Protein AF-A0A7J8Q8V0-F1 (afdb_monomer)

InterPro domains:
  IPR025993 Ceramide glucosyltransferase [PF13506] (78-140)
  IPR025993 Ceramide glucosyltransferase [PTHR12726] (31-141)

Mean predicted aligned error: 13.97 Å

Secondary structure (DSSP, 8-state):
--TTHHHHHHHHHHHHHHHTSHHHHHHHHHHHHHHHHHHHHHHHHHHHHHHHHHHHHHHHHTT-TTTTT-S-GGGGSHHHHHTSPPEEEEEEE-S--HHHHHHHHHHHT----S-EEEEEEES-TTSHHHHHHHHHHHHHTT-

Radius of gyration: 31.07 Å; Cα contacts (8 Å, |Δi|>4): 95; chains: 1; bounding box: 67×44×74 Å

Sequence (143 aa):
MSAALDPVDWLLFSLSRAFRSPLSVFVQIQGCVICLTLAIGWAFAAYVRNREINRMKDAMKCGNSFAFLCHDINELEHTNQVNLPRVTVVMPLKGFGEHNLHNWKSQITSLYGGPLEFLFVVESTEDPAYHAVSRLIRDFKVY

Solvent-accessible surface area (backbone atoms only — not comparable to full-atom values): 8315 Å² total; per-residue (Å²): 145,65,78,75,51,57,65,51,52,50,48,51,50,51,48,52,56,54,53,65,33,73,68,43,44,51,54,49,53,54,51,50,54,54,53,50,52,52,51,50,52,50,51,52,52,49,50,55,50,52,51,52,54,49,52,32,53,51,36,35,74,75,68,24,84,51,30,89,82,36,91,54,59,66,68,73,32,67,76,54,19,67,74,41,67,77,43,76,48,78,43,81,47,78,56,75,55,86,67,50,59,58,55,51,50,54,61,75,67,49,91,68,65,31,55,75,43,80,46,79,43,62,92,44,89,83,35,60,31,43,60,55,47,55,50,50,53,55,66,58,72,76,112

pLDDT: mean 81.19, std 11.25, range [40.88, 97.44]

Organism: Gossypium raimondii (NCBI:txid29730)

Nearest PDB structures (foldseek):
  5zf1-assembly1_B  TM=3.133E-01  e=2.555E+00  Bombyx mori
  9isr-assembly2_D  TM=3.529E-01  e=5.302E+00  Homo sapiens
  9iuo-assembly1_A  TM=3.577E-01  e=6.470E+00  Homo sapiens
  6kg2-assembly1_B  TM=2.726E-01  e=4.643E+00  Homo sapiens

Structure (mmCIF, N/CA/C/O backbone):
data_AF-A0A7J8Q8V0-F1
#
_entry.id   AF-A0A7J8Q8V0-F1
#
loop_
_atom_site.group_PDB
_atom_site.id
_atom_site.type_symbol
_atom_site.label_atom_id
_atom_site.label_alt_id
_atom_site.label_comp_id
_atom_site.label_asym_id
_atom_site.label_entity_id
_atom_site.label_seq_id
_atom_site.pdbx_PDB_ins_code
_atom_site.Cartn_x
_atom_site.Cartn_y
_atom_site.Cartn_z
_atom_site.occupancy
_atom_site.B_iso_or_equiv
_atom_site.auth_seq_id
_atom_site.auth_comp_id
_atom_site.auth_asym_id
_atom_site.auth_atom_id
_atom_site.pdbx_PDB_model_num
ATOM 1 N N . MET A 1 1 ? 38.421 32.685 -39.915 1.00 45.25 1 MET A N 1
ATOM 2 C CA . MET A 1 1 ? 37.485 32.077 -38.946 1.00 45.25 1 MET A CA 1
ATOM 3 C C . MET A 1 1 ? 37.544 30.555 -39.115 1.00 45.25 1 MET A C 1
ATOM 5 O O . MET A 1 1 ? 36.575 29.964 -39.559 1.00 45.25 1 MET A O 1
ATOM 9 N N . SER A 1 2 ? 38.712 29.945 -38.846 1.00 50.78 2 SER A N 1
ATOM 10 C CA . SER A 1 2 ? 38.986 28.521 -39.163 1.00 50.78 2 SER A CA 1
ATOM 11 C C . SER A 1 2 ? 39.799 27.774 -38.093 1.00 50.78 2 SER A C 1
ATOM 13 O O . SER A 1 2 ? 39.813 26.557 -38.107 1.00 50.78 2 SER A O 1
ATOM 15 N N . ALA A 1 3 ? 40.418 28.461 -37.124 1.00 56.62 3 ALA A N 1
ATOM 16 C CA . ALA A 1 3 ? 41.336 27.830 -36.162 1.00 56.62 3 ALA A CA 1
ATOM 17 C C . ALA A 1 3 ? 40.651 27.064 -35.007 1.00 56.62 3 ALA A C 1
ATOM 19 O O . ALA A 1 3 ? 41.306 26.315 -34.293 1.00 56.62 3 ALA A O 1
ATOM 20 N N . ALA A 1 4 ? 39.344 27.261 -34.791 1.00 55.19 4 ALA A N 1
ATOM 21 C CA . ALA A 1 4 ? 38.596 26.575 -33.730 1.00 55.19 4 ALA A CA 1
ATOM 22 C C . ALA A 1 4 ? 38.065 25.192 -34.155 1.00 55.19 4 ALA A C 1
ATOM 24 O O . ALA A 1 4 ? 37.682 24.404 -33.294 1.00 55.19 4 ALA A O 1
ATOM 25 N N . LEU A 1 5 ? 38.047 24.901 -35.462 1.00 58.38 5 LEU A N 1
ATOM 26 C CA . LEU A 1 5 ? 37.584 23.622 -36.008 1.00 58.38 5 LEU A CA 1
ATOM 27 C C . LEU A 1 5 ? 38.674 22.547 -35.894 1.00 58.38 5 LEU A C 1
ATOM 29 O O . LEU A 1 5 ? 38.389 21.453 -35.427 1.00 58.38 5 LEU A O 1
ATOM 33 N N . ASP A 1 6 ? 39.939 22.899 -36.140 1.00 73.88 6 ASP A N 1
ATOM 34 C CA . ASP A 1 6 ? 41.072 21.963 -36.093 1.00 73.88 6 ASP A CA 1
ATOM 35 C C . ASP A 1 6 ? 41.218 21.161 -34.775 1.00 73.88 6 ASP A C 1
ATOM 37 O O . ASP A 1 6 ? 41.378 19.938 -34.837 1.00 73.88 6 ASP A O 1
ATOM 41 N N . PRO A 1 7 ? 41.147 21.763 -33.565 1.00 76.38 7 PRO A N 1
ATOM 42 C CA . PRO A 1 7 ? 41.277 21.004 -32.319 1.00 76.38 7 PRO A CA 1
ATOM 43 C C . PRO A 1 7 ? 40.041 20.152 -32.003 1.00 76.38 7 PRO A C 1
ATOM 45 O O . PRO A 1 7 ? 40.176 19.085 -31.403 1.00 76.38 7 PRO A O 1
ATOM 48 N N . VAL A 1 8 ? 38.847 20.595 -32.409 1.00 78.69 8 VAL A N 1
ATOM 49 C CA . VAL A 1 8 ? 37.601 19.834 -32.235 1.00 78.69 8 VAL A CA 1
ATOM 50 C C . VAL A 1 8 ? 37.575 18.651 -33.195 1.00 78.69 8 VAL A C 1
ATOM 52 O O . VAL A 1 8 ? 37.279 17.540 -32.770 1.00 78.69 8 VAL A O 1
ATOM 55 N N . ASP A 1 9 ? 37.966 18.851 -34.449 1.00 79.62 9 ASP A N 1
ATOM 56 C CA . ASP A 1 9 ? 38.043 17.799 -35.460 1.00 79.62 9 ASP A CA 1
ATOM 57 C C . ASP A 1 9 ? 39.109 16.761 -35.098 1.00 79.62 9 ASP A C 1
ATOM 59 O O . ASP A 1 9 ? 38.871 15.556 -35.205 1.00 79.62 9 ASP A O 1
ATOM 63 N N . TRP A 1 10 ? 40.255 17.199 -34.568 1.00 78.88 10 TRP A N 1
ATOM 64 C CA . TRP A 1 10 ? 41.280 16.295 -34.050 1.00 78.88 10 TRP A CA 1
ATOM 65 C C . TRP A 1 10 ? 40.803 15.517 -32.817 1.00 78.88 10 TRP A C 1
ATOM 67 O O . TRP A 1 10 ? 41.040 14.310 -32.720 1.00 78.88 10 TRP A O 1
ATOM 77 N N . LEU A 1 11 ? 40.085 16.167 -31.896 1.00 81.62 11 LEU A N 1
ATOM 78 C CA . LEU A 1 11 ? 39.487 15.512 -30.733 1.00 81.62 11 LEU A CA 1
ATOM 79 C C . LEU A 1 11 ? 38.427 14.485 -31.157 1.00 81.62 11 LEU A C 1
ATOM 81 O O . LEU A 1 11 ? 38.459 13.353 -30.682 1.00 81.62 11 LEU A O 1
ATOM 85 N N . LEU A 1 12 ? 37.530 14.841 -32.079 1.00 78.12 12 LEU A N 1
ATOM 86 C CA . LEU A 1 12 ? 36.512 13.947 -32.636 1.00 78.12 12 LEU A CA 1
ATOM 87 C C . LEU A 1 12 ? 37.148 12.766 -33.375 1.00 78.12 12 LEU A C 1
ATOM 89 O O . LEU A 1 12 ? 36.690 11.634 -33.227 1.00 78.12 12 LEU A O 1
ATOM 93 N N . PHE A 1 13 ? 38.232 12.994 -34.120 1.00 76.75 13 PHE A N 1
ATOM 94 C CA . PHE A 1 13 ? 38.982 11.941 -34.800 1.00 76.75 13 PHE A CA 1
ATOM 95 C C . PHE A 1 13 ? 39.707 11.013 -33.814 1.00 76.75 13 PHE A C 1
ATOM 97 O O . PHE A 1 13 ? 39.675 9.790 -33.969 1.00 76.75 13 PHE A O 1
ATOM 104 N N . SER A 1 14 ? 40.319 11.573 -32.768 1.00 74.25 14 SER A N 1
ATOM 105 C CA . SER A 1 14 ? 40.988 10.822 -31.700 1.00 74.25 14 SER A CA 1
ATOM 106 C C . SER A 1 14 ? 39.994 9.976 -30.901 1.00 74.25 14 SER A C 1
ATOM 108 O O . SER A 1 14 ? 40.200 8.774 -30.722 1.00 74.25 14 SER A O 1
ATOM 110 N N . LEU A 1 15 ? 38.856 10.564 -30.520 1.00 72.12 15 LEU A N 1
ATOM 111 C CA . LEU A 1 15 ? 37.744 9.866 -29.883 1.00 72.12 15 LEU A CA 1
ATOM 112 C C . LEU A 1 15 ? 37.181 8.779 -30.799 1.00 72.12 15 LEU A C 1
ATOM 114 O O . LEU A 1 15 ? 37.035 7.647 -30.360 1.00 72.12 15 LEU A O 1
ATOM 118 N N . SER A 1 16 ? 36.945 9.069 -32.081 1.00 75.38 16 SER A N 1
ATOM 119 C CA . SER A 1 16 ? 36.500 8.081 -33.074 1.00 75.38 16 SER A CA 1
ATOM 120 C C . SER A 1 16 ? 37.454 6.887 -33.149 1.00 75.38 16 SER A C 1
ATOM 122 O O . SER A 1 16 ? 37.018 5.737 -33.134 1.00 75.38 16 SER A O 1
ATOM 124 N N . ARG A 1 17 ? 38.770 7.129 -33.137 1.00 71.12 17 ARG A N 1
ATOM 125 C CA . ARG A 1 17 ? 39.786 6.069 -33.148 1.00 71.12 17 ARG A CA 1
ATOM 126 C C . ARG A 1 17 ? 39.816 5.274 -31.838 1.00 71.12 17 ARG A C 1
ATOM 128 O O . ARG A 1 17 ? 39.967 4.055 -31.886 1.00 71.12 17 ARG A O 1
ATOM 135 N N . ALA A 1 18 ? 39.627 5.935 -30.697 1.00 69.81 18 ALA A N 1
ATOM 136 C CA . ALA A 1 18 ? 39.530 5.298 -29.384 1.00 69.81 18 ALA A CA 1
ATOM 137 C C . ALA A 1 18 ? 38.259 4.434 -29.251 1.00 69.81 18 ALA A C 1
ATOM 139 O O . ALA A 1 18 ? 38.343 3.289 -28.797 1.00 69.81 18 ALA A O 1
ATOM 140 N N . PHE A 1 19 ? 37.118 4.927 -29.744 1.00 66.94 19 PHE A N 1
ATOM 141 C CA . PHE A 1 19 ? 35.840 4.208 -29.806 1.00 66.94 19 PHE A CA 1
ATOM 142 C C . PHE A 1 19 ? 35.846 3.046 -30.808 1.00 66.94 19 PHE A C 1
ATOM 144 O O . PHE A 1 19 ? 35.061 2.114 -30.674 1.00 66.94 19 PHE A O 1
ATOM 151 N N . ARG A 1 20 ? 36.764 3.051 -31.783 1.00 72.31 20 ARG A N 1
ATOM 152 C CA . ARG A 1 20 ? 36.958 1.950 -32.741 1.00 72.31 20 ARG A CA 1
ATOM 153 C C . ARG A 1 20 ? 37.845 0.822 -32.212 1.00 72.31 20 ARG A C 1
ATOM 155 O O . ARG A 1 20 ? 38.018 -0.182 -32.902 1.00 72.31 20 ARG A O 1
ATOM 162 N N . SER A 1 21 ? 38.437 0.980 -31.025 1.00 79.25 21 SER A N 1
ATOM 163 C CA . SER A 1 21 ? 39.206 -0.096 -30.399 1.00 79.25 21 SER A CA 1
ATOM 164 C C . SER A 1 21 ? 38.273 -1.250 -29.997 1.00 79.25 21 SER A C 1
ATOM 166 O O . SER A 1 21 ? 37.169 -1.002 -29.508 1.00 79.25 21 SER A O 1
ATOM 168 N N . PRO A 1 22 ? 38.689 -2.518 -30.163 1.00 80.19 22 PRO A N 1
ATOM 169 C CA . PRO A 1 22 ? 37.827 -3.671 -29.889 1.00 80.19 22 PRO A CA 1
ATOM 170 C C . PRO A 1 22 ? 37.333 -3.715 -28.434 1.00 80.19 22 PRO A C 1
ATOM 172 O O . PRO A 1 22 ? 36.205 -4.128 -28.178 1.00 80.19 22 PRO A O 1
ATOM 175 N N . LEU A 1 23 ? 38.139 -3.223 -27.485 1.00 82.31 23 LEU A N 1
ATOM 176 C CA . LEU A 1 23 ? 37.763 -3.113 -26.073 1.00 82.31 23 LEU A CA 1
ATOM 177 C C . LEU A 1 23 ? 36.685 -2.040 -25.846 1.00 82.31 23 LEU A C 1
ATOM 179 O O . LEU A 1 23 ? 35.733 -2.283 -25.108 1.00 82.31 23 LEU A O 1
ATOM 183 N N . SER A 1 24 ? 36.788 -0.880 -26.504 1.00 81.25 24 SER A N 1
ATOM 184 C CA . SER A 1 24 ? 35.771 0.174 -26.396 1.00 81.25 24 SER A CA 1
ATOM 185 C C . SER A 1 24 ? 34.439 -0.251 -27.015 1.00 81.25 24 SER A C 1
ATOM 187 O O . SER A 1 24 ? 33.396 -0.055 -26.394 1.00 81.25 24 SER A O 1
ATOM 189 N N . VAL A 1 25 ? 34.473 -0.922 -28.172 1.00 85.19 25 VAL A N 1
ATOM 190 C CA . VAL A 1 25 ? 33.275 -1.495 -28.806 1.00 85.19 25 VAL A CA 1
ATOM 191 C C . VAL A 1 25 ? 32.617 -2.532 -27.891 1.00 85.19 25 VAL A C 1
ATOM 193 O O . VAL A 1 25 ? 31.399 -2.517 -27.728 1.00 85.19 25 VAL A O 1
ATOM 196 N N . PHE A 1 26 ? 33.402 -3.393 -27.233 1.00 87.56 26 PHE A N 1
ATOM 197 C CA . PHE A 1 26 ? 32.872 -4.367 -26.275 1.00 87.56 26 PHE A CA 1
ATOM 198 C C . PHE A 1 26 ? 32.143 -3.689 -25.104 1.00 87.56 26 PHE A C 1
ATOM 200 O O . PHE A 1 26 ? 31.002 -4.041 -24.806 1.00 87.56 26 PHE A O 1
ATOM 207 N N . VAL A 1 27 ? 32.754 -2.675 -24.480 1.00 89.75 27 VAL A N 1
ATOM 208 C CA . VAL A 1 27 ? 32.133 -1.912 -23.381 1.00 89.75 27 VAL A CA 1
ATOM 209 C C . VAL A 1 27 ? 30.882 -1.164 -23.854 1.00 89.75 27 VAL A C 1
ATOM 211 O O . VAL A 1 27 ? 29.873 -1.155 -23.150 1.00 89.75 27 VAL A O 1
ATOM 214 N N . GLN A 1 28 ? 30.906 -0.580 -25.055 1.00 89.25 28 GLN A N 1
ATOM 215 C CA . GLN A 1 28 ? 29.759 0.125 -25.625 1.00 89.25 28 GLN A CA 1
ATOM 216 C C . GLN A 1 28 ? 28.576 -0.818 -25.871 1.00 89.25 28 GLN A C 1
ATOM 218 O O . GLN A 1 28 ? 27.454 -0.481 -25.506 1.00 89.25 28 GLN A O 1
ATOM 223 N N . ILE A 1 29 ? 28.817 -2.017 -26.416 1.00 91.06 29 ILE A N 1
ATOM 224 C CA . ILE A 1 29 ? 27.772 -3.032 -26.615 1.00 91.06 29 ILE A CA 1
ATOM 225 C C . ILE A 1 29 ? 27.157 -3.442 -25.272 1.00 91.06 29 ILE A C 1
ATOM 227 O O . ILE A 1 29 ? 25.934 -3.474 -25.157 1.00 91.06 29 ILE A O 1
ATOM 231 N N . GLN A 1 30 ? 27.973 -3.694 -24.243 1.00 93.38 30 GLN A N 1
ATOM 232 C CA . GLN A 1 30 ? 27.471 -4.021 -22.901 1.00 93.38 30 GLN A CA 1
ATOM 233 C C . GLN A 1 30 ? 26.618 -2.879 -22.323 1.00 93.38 30 GLN A C 1
ATOM 235 O O . GLN A 1 30 ? 25.512 -3.116 -21.837 1.00 93.38 30 GLN A O 1
ATOM 240 N N . GLY A 1 31 ? 27.083 -1.632 -22.446 1.00 93.12 31 GLY A N 1
ATOM 241 C CA . GLY A 1 31 ? 26.331 -0.446 -22.030 1.00 93.12 31 GLY A CA 1
ATOM 242 C C . GLY A 1 31 ? 24.999 -0.302 -22.769 1.00 93.12 31 GLY A C 1
ATOM 243 O O . GLY A 1 31 ? 23.969 -0.067 -22.141 1.00 93.12 31 GLY A O 1
ATOM 244 N N . CYS A 1 32 ? 24.984 -0.517 -24.086 1.00 93.75 32 CYS A N 1
ATOM 245 C CA . CYS A 1 32 ? 23.760 -0.504 -24.886 1.00 93.75 32 CYS A CA 1
ATOM 246 C C . CYS A 1 32 ? 22.773 -1.588 -24.439 1.00 93.75 32 CYS A C 1
ATOM 248 O O . CYS A 1 32 ? 21.590 -1.293 -24.294 1.00 93.75 32 CYS A O 1
ATOM 250 N N . VAL A 1 33 ? 23.241 -2.812 -24.177 1.00 95.69 33 VAL A N 1
ATOM 251 C CA . VAL A 1 33 ? 22.386 -3.904 -23.686 1.00 95.69 33 VAL A CA 1
ATOM 252 C C . VAL A 1 33 ? 21.770 -3.546 -22.331 1.00 95.69 33 VAL A C 1
ATOM 254 O O . VAL A 1 33 ? 20.566 -3.714 -22.160 1.00 95.69 33 VAL A O 1
ATOM 257 N N . ILE A 1 34 ? 22.548 -2.990 -21.398 1.00 96.31 34 ILE A N 1
ATOM 258 C CA . ILE A 1 34 ? 22.045 -2.547 -20.085 1.00 96.31 34 ILE A CA 1
ATOM 259 C C . ILE A 1 34 ? 21.012 -1.421 -20.237 1.00 96.31 34 ILE A C 1
ATOM 261 O O . ILE A 1 34 ? 19.942 -1.468 -19.633 1.00 96.31 34 ILE A O 1
ATOM 265 N N . CYS A 1 35 ? 21.292 -0.414 -21.066 1.00 95.75 35 CYS A N 1
ATOM 266 C CA . CYS A 1 35 ? 20.352 0.682 -21.304 1.00 95.75 35 CYS A CA 1
ATOM 267 C C . CYS A 1 35 ? 19.047 0.185 -21.940 1.00 95.75 35 CYS A C 1
ATOM 269 O O . CYS A 1 35 ? 17.968 0.630 -21.553 1.00 95.75 35 CYS A O 1
ATOM 271 N N . LEU A 1 36 ? 19.130 -0.754 -22.887 1.00 96.44 36 LEU A N 1
ATOM 272 C CA . LEU A 1 36 ? 17.959 -1.341 -23.535 1.00 96.44 36 LEU A CA 1
ATOM 273 C C . LEU A 1 36 ? 17.115 -2.150 -22.550 1.00 96.44 36 LEU A C 1
ATOM 275 O O . LEU A 1 36 ? 15.899 -1.979 -22.523 1.00 96.44 36 LEU A O 1
ATOM 279 N N . THR A 1 37 ? 17.728 -2.991 -21.714 1.00 96.62 37 THR A N 1
ATOM 280 C CA . THR A 1 37 ? 16.978 -3.776 -20.722 1.00 96.62 37 THR A CA 1
ATOM 281 C C . THR A 1 37 ? 16.305 -2.880 -19.686 1.00 96.62 37 THR A C 1
ATOM 283 O O . THR A 1 37 ? 15.136 -3.099 -19.366 1.00 96.62 37 THR A O 1
ATOM 286 N N . LEU A 1 38 ? 16.982 -1.823 -19.226 1.00 96.88 38 LEU A N 1
ATOM 287 C CA . LEU A 1 38 ? 16.394 -0.827 -18.327 1.00 96.88 38 LEU A CA 1
ATOM 288 C C . LEU A 1 38 ? 15.232 -0.071 -18.979 1.00 96.88 38 LEU A C 1
ATOM 290 O O . LEU A 1 38 ? 14.182 0.078 -18.354 1.00 96.88 38 LEU A O 1
ATOM 294 N N . ALA A 1 39 ? 15.389 0.372 -20.228 1.00 97.06 39 ALA A N 1
ATOM 295 C CA . ALA A 1 39 ? 14.337 1.071 -20.962 1.00 97.06 39 ALA A CA 1
ATOM 296 C C . ALA A 1 39 ? 13.106 0.178 -21.174 1.00 97.06 39 ALA A C 1
ATOM 298 O O . ALA A 1 39 ? 11.975 0.619 -20.966 1.00 97.06 39 ALA A O 1
ATOM 299 N N . ILE A 1 40 ? 13.323 -1.094 -21.519 1.00 97.00 40 ILE A N 1
ATOM 300 C CA . ILE A 1 40 ? 12.261 -2.095 -21.652 1.00 97.00 40 ILE A CA 1
ATOM 301 C C . ILE A 1 40 ? 11.558 -2.315 -20.305 1.00 97.00 40 ILE A C 1
ATOM 303 O O . ILE A 1 40 ? 10.330 -2.281 -20.247 1.00 97.00 40 ILE A O 1
ATOM 307 N N . GLY A 1 41 ? 12.310 -2.480 -19.212 1.00 96.19 41 GLY A N 1
ATOM 308 C CA . GLY A 1 41 ? 11.747 -2.626 -17.867 1.00 96.19 41 GLY A CA 1
ATOM 309 C C . GLY A 1 41 ? 10.885 -1.429 -17.458 1.00 96.19 41 GLY A C 1
ATOM 310 O O . GLY A 1 41 ? 9.763 -1.602 -16.979 1.00 96.19 41 GLY A O 1
ATOM 311 N N . TRP A 1 42 ? 11.360 -0.210 -17.729 1.00 97.44 42 TRP A N 1
ATOM 312 C CA . TRP A 1 42 ? 10.600 1.022 -17.510 1.00 97.44 42 TRP A CA 1
ATOM 313 C C . TRP A 1 42 ? 9.328 1.091 -18.358 1.00 97.44 42 TRP A C 1
ATOM 315 O O . TRP A 1 42 ? 8.276 1.470 -17.845 1.00 97.44 42 TRP A O 1
ATOM 325 N N . ALA A 1 43 ? 9.398 0.701 -19.632 1.00 96.94 43 ALA A N 1
ATOM 326 C CA . ALA A 1 43 ? 8.241 0.683 -20.522 1.00 96.94 43 ALA A CA 1
ATOM 327 C C . ALA A 1 43 ? 7.166 -0.302 -20.033 1.00 96.94 43 ALA A C 1
ATOM 329 O O . ALA A 1 43 ? 5.991 0.060 -19.970 1.00 96.94 43 ALA A O 1
ATOM 330 N N . PHE A 1 44 ? 7.556 -1.510 -19.612 1.00 96.50 44 PHE A N 1
ATOM 331 C CA . PHE A 1 44 ? 6.627 -2.483 -19.029 1.00 96.50 44 PHE A CA 1
ATOM 332 C C . PHE A 1 44 ? 6.010 -1.984 -17.718 1.00 96.50 44 PHE A C 1
ATOM 334 O O . PHE A 1 44 ? 4.793 -2.074 -17.545 1.00 96.50 44 PHE A O 1
ATOM 341 N N . ALA A 1 45 ? 6.808 -1.405 -16.818 1.00 94.88 45 ALA A N 1
ATOM 342 C CA . ALA A 1 45 ? 6.301 -0.832 -15.571 1.00 94.88 45 ALA A CA 1
ATOM 343 C C . ALA A 1 45 ? 5.311 0.318 -15.831 1.00 94.88 45 ALA A C 1
ATOM 345 O O . ALA A 1 45 ? 4.241 0.380 -15.220 1.00 94.88 45 ALA A O 1
ATOM 346 N N . ALA A 1 46 ? 5.625 1.201 -16.784 1.00 95.12 46 ALA A N 1
ATOM 347 C CA . ALA A 1 46 ? 4.741 2.287 -17.194 1.00 95.12 46 ALA A CA 1
ATOM 348 C C . ALA A 1 46 ? 3.448 1.768 -17.840 1.00 95.12 46 ALA A C 1
ATOM 350 O O . ALA A 1 46 ? 2.376 2.315 -17.579 1.00 95.12 46 ALA A O 1
ATOM 351 N N . TYR A 1 47 ? 3.527 0.698 -18.635 1.00 95.75 47 TYR A N 1
ATOM 352 C CA . TYR A 1 47 ? 2.364 0.052 -19.237 1.00 95.75 47 TYR A CA 1
ATOM 353 C C . TYR A 1 47 ? 1.414 -0.518 -18.177 1.00 95.75 47 TYR A C 1
ATOM 355 O O . TYR A 1 47 ? 0.219 -0.223 -18.212 1.00 95.75 47 TYR A O 1
ATOM 363 N N . VAL A 1 48 ? 1.935 -1.268 -17.198 1.00 95.00 48 VAL A N 1
ATOM 364 C CA . VAL A 1 48 ? 1.129 -1.807 -16.086 1.00 95.00 48 VAL A CA 1
ATOM 365 C C . VAL A 1 48 ? 0.499 -0.673 -15.281 1.00 95.00 48 VAL A C 1
ATOM 367 O O . VAL A 1 48 ? -0.707 -0.691 -15.038 1.00 95.00 48 VAL A O 1
ATOM 370 N N . ARG A 1 49 ? 1.274 0.366 -14.946 1.00 93.31 49 ARG A N 1
ATOM 371 C CA . AR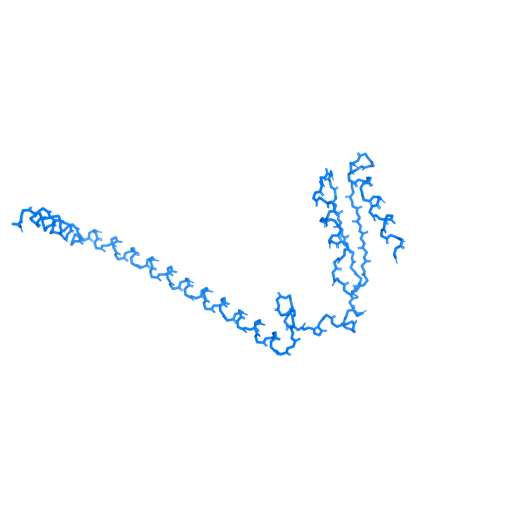G A 1 49 ? 0.758 1.535 -14.223 1.00 93.31 49 ARG A CA 1
ATOM 372 C C . ARG A 1 49 ? -0.372 2.228 -14.985 1.00 93.31 49 ARG A C 1
ATOM 374 O O . ARG A 1 49 ? -1.406 2.533 -14.400 1.00 93.31 49 ARG A O 1
ATOM 381 N N . ASN A 1 50 ? -0.200 2.468 -16.285 1.00 94.31 50 ASN A N 1
ATOM 382 C CA . ASN A 1 50 ? -1.233 3.102 -17.104 1.00 94.31 50 ASN A CA 1
ATOM 383 C C . ASN A 1 50 ? -2.486 2.230 -17.219 1.00 94.31 50 ASN A C 1
ATOM 385 O O . ASN A 1 50 ? -3.595 2.761 -17.203 1.00 94.31 50 ASN A O 1
ATOM 389 N N . ARG A 1 51 ? -2.323 0.905 -17.297 1.00 93.62 51 ARG A N 1
ATOM 390 C CA . ARG A 1 51 ? -3.445 -0.035 -17.306 1.00 93.62 51 ARG A CA 1
ATOM 391 C C . ARG A 1 51 ? -4.269 0.062 -16.023 1.00 93.62 51 ARG A C 1
ATOM 393 O O . ARG A 1 51 ? -5.489 0.164 -16.123 1.00 93.62 51 ARG A O 1
ATOM 400 N N . GLU A 1 52 ? -3.633 0.069 -14.853 1.00 90.50 52 GLU A N 1
ATOM 401 C CA . GLU A 1 52 ? -4.359 0.179 -13.579 1.00 90.50 52 GLU A CA 1
ATOM 402 C C . GLU A 1 52 ? -4.993 1.561 -13.387 1.00 90.50 52 GLU A C 1
ATOM 404 O O . GLU A 1 52 ? -6.152 1.653 -12.996 1.00 90.50 52 GLU A O 1
ATOM 409 N N . ILE A 1 53 ? -4.308 2.644 -13.771 1.00 88.81 53 ILE A N 1
ATOM 410 C CA . ILE A 1 53 ? -4.896 3.994 -13.737 1.00 88.81 53 ILE A CA 1
ATOM 411 C C . ILE A 1 53 ? -6.150 4.071 -14.615 1.00 88.81 53 ILE A C 1
ATOM 413 O O . ILE A 1 53 ? -7.146 4.672 -14.216 1.00 88.81 53 ILE A O 1
ATOM 417 N N . ASN A 1 54 ? -6.115 3.483 -15.811 1.00 92.12 54 ASN A N 1
ATOM 418 C CA . ASN A 1 54 ? -7.274 3.473 -16.699 1.00 92.12 54 ASN A CA 1
ATOM 419 C C . ASN A 1 54 ? -8.415 2.633 -16.118 1.00 92.12 54 ASN A C 1
ATOM 421 O O . ASN A 1 54 ? -9.547 3.104 -16.107 1.00 92.12 54 ASN A O 1
ATOM 425 N N . ARG A 1 55 ? -8.120 1.462 -15.536 1.00 88.75 55 ARG A N 1
ATOM 426 C CA . ARG A 1 55 ? -9.116 0.648 -14.820 1.00 88.75 55 ARG A CA 1
ATOM 427 C C . ARG A 1 55 ? -9.790 1.418 -13.690 1.00 88.75 55 ARG A C 1
ATOM 429 O O . ARG A 1 55 ? -11.013 1.425 -13.615 1.00 88.75 55 ARG A O 1
ATOM 436 N N . MET A 1 56 ? -9.012 2.109 -12.859 1.00 87.38 56 MET A N 1
ATOM 437 C CA . MET A 1 56 ? -9.546 2.937 -11.776 1.00 87.38 56 MET A CA 1
ATOM 438 C C . MET A 1 56 ? -10.433 4.065 -12.316 1.00 87.38 56 MET A C 1
ATOM 440 O O . MET A 1 56 ? -11.524 4.292 -11.802 1.00 87.38 56 MET A O 1
ATOM 444 N N . LYS A 1 57 ? -9.999 4.754 -13.380 1.00 88.38 57 LYS A N 1
ATOM 445 C CA . LYS A 1 57 ? -10.788 5.817 -14.025 1.00 88.38 57 LYS A CA 1
ATOM 446 C C . LYS A 1 57 ? -12.097 5.298 -14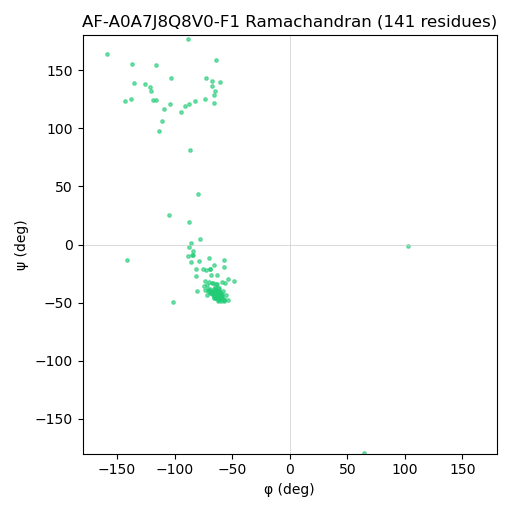.606 1.00 88.38 57 LYS A C 1
ATOM 448 O O . LYS A 1 57 ? -13.115 5.976 -14.498 1.00 88.38 57 LYS A O 1
ATOM 453 N N . ASP A 1 58 ? -12.074 4.131 -15.235 1.00 89.50 58 ASP A N 1
ATOM 454 C CA . ASP A 1 58 ? -13.268 3.536 -15.826 1.00 89.50 58 ASP A CA 1
ATOM 455 C C . ASP A 1 58 ? -14.234 3.050 -14.737 1.00 89.50 58 ASP A C 1
ATOM 457 O O . ASP A 1 58 ? -15.426 3.332 -14.821 1.00 89.50 58 ASP A O 1
ATOM 461 N N . ALA A 1 59 ? -13.729 2.455 -13.652 1.00 85.56 59 ALA A N 1
ATOM 462 C CA . ALA A 1 59 ? -14.536 2.115 -12.480 1.00 85.56 59 ALA A CA 1
ATOM 463 C C . ALA A 1 59 ? -15.186 3.357 -11.835 1.00 85.56 59 ALA A C 1
ATOM 465 O O . ALA A 1 59 ? -16.374 3.323 -11.514 1.00 85.56 59 ALA A O 1
ATOM 466 N N . MET A 1 60 ? -14.463 4.481 -11.734 1.00 85.50 60 MET A N 1
ATOM 467 C CA . MET A 1 60 ? -15.030 5.757 -11.269 1.00 85.50 60 MET A CA 1
ATOM 468 C C . MET A 1 60 ? -16.150 6.268 -12.179 1.00 85.50 60 MET A C 1
ATOM 470 O O . MET A 1 60 ? -17.186 6.704 -11.681 1.00 85.50 60 MET A O 1
ATOM 474 N N . LYS A 1 61 ? -15.989 6.183 -13.507 1.00 86.88 61 LYS A N 1
ATOM 475 C CA . LYS A 1 61 ? -17.049 6.557 -14.464 1.00 86.88 61 LYS A CA 1
ATOM 476 C C . LYS A 1 61 ? -18.287 5.667 -14.344 1.00 86.88 61 LYS A C 1
ATOM 478 O O . LYS A 1 61 ? -19.394 6.155 -14.538 1.00 86.88 61 LYS A O 1
ATOM 483 N N . CYS A 1 62 ? -18.105 4.389 -14.019 1.00 82.88 62 CYS A N 1
ATOM 484 C CA . CYS A 1 62 ? -19.190 3.428 -13.811 1.00 82.88 62 CYS A CA 1
ATOM 485 C C . CYS A 1 62 ? -19.886 3.561 -12.441 1.00 82.88 62 CYS A C 1
ATOM 487 O O . CYS A 1 62 ? -20.751 2.747 -12.131 1.00 82.88 62 CYS A O 1
ATOM 489 N N . GLY A 1 63 ? -19.536 4.566 -11.626 1.00 80.12 63 GLY A N 1
ATOM 490 C CA . GLY A 1 63 ? -20.192 4.855 -10.346 1.00 80.12 63 GLY A CA 1
ATOM 491 C C . GLY A 1 63 ? -19.424 4.400 -9.101 1.00 80.12 63 GLY A C 1
ATOM 492 O O . GLY A 1 63 ? -19.869 4.676 -7.990 1.00 80.12 63 GLY A O 1
ATOM 493 N N . ASN A 1 64 ? -18.252 3.767 -9.244 1.00 82.94 64 ASN A N 1
ATOM 494 C CA . ASN A 1 64 ? -17.385 3.450 -8.108 1.00 82.94 64 ASN A CA 1
ATOM 495 C C . ASN A 1 64 ? -16.448 4.630 -7.787 1.00 82.94 64 ASN A C 1
ATOM 497 O O . ASN A 1 64 ? -15.270 4.639 -8.153 1.00 82.94 64 ASN A O 1
ATOM 501 N N . SER A 1 65 ? -16.957 5.624 -7.056 1.00 79.94 65 SER A N 1
ATOM 502 C CA . SER A 1 65 ? -16.168 6.774 -6.574 1.00 79.94 65 SER A CA 1
ATOM 503 C C . SER A 1 65 ? -14.957 6.377 -5.710 1.00 79.94 65 SER A C 1
ATOM 505 O O . SER A 1 65 ? -14.014 7.157 -5.580 1.00 79.94 65 SER A O 1
ATOM 507 N N . PHE A 1 66 ? -14.949 5.158 -5.156 1.00 78.75 66 PHE A N 1
ATOM 508 C CA . PHE A 1 66 ? -13.879 4.600 -4.326 1.00 78.75 66 PHE A CA 1
ATOM 509 C C . PHE A 1 66 ? -13.020 3.562 -5.060 1.00 78.75 66 PHE A C 1
ATOM 511 O O . PHE A 1 66 ? -12.355 2.758 -4.409 1.00 78.75 66 PHE A O 1
ATOM 518 N N . ALA A 1 67 ? -12.940 3.614 -6.396 1.00 80.31 67 ALA A N 1
ATOM 519 C CA . ALA A 1 67 ? -12.123 2.686 -7.192 1.00 80.31 67 ALA A CA 1
ATOM 520 C C . ALA A 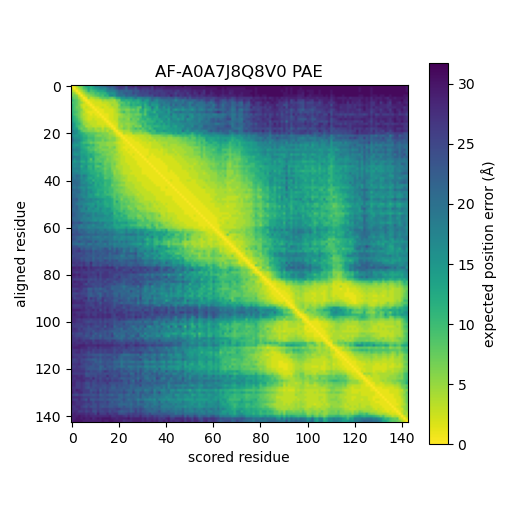1 67 ? -10.623 2.670 -6.825 1.00 80.31 67 ALA A C 1
ATOM 522 O O . ALA A 1 67 ? -9.882 1.796 -7.264 1.00 80.31 67 ALA A O 1
ATOM 523 N N . PHE A 1 68 ? -10.161 3.651 -6.043 1.00 79.75 68 PHE A N 1
ATOM 524 C CA . PHE A 1 68 ? -8.810 3.698 -5.483 1.00 79.75 68 PHE A CA 1
ATOM 525 C C . PHE A 1 68 ? -8.618 2.852 -4.217 1.00 79.75 68 PHE A C 1
ATOM 527 O O . PHE A 1 68 ? -7.480 2.529 -3.892 1.00 79.75 68 PHE A O 1
ATOM 534 N N . LEU A 1 69 ? -9.700 2.515 -3.509 1.00 74.25 69 LEU A N 1
ATOM 535 C CA . LEU A 1 69 ? -9.695 1.666 -2.312 1.00 74.25 69 LEU A CA 1
ATOM 536 C C . LEU A 1 69 ? -10.148 0.247 -2.645 1.00 74.25 69 LEU A C 1
ATOM 538 O O . LEU A 1 69 ? -9.473 -0.711 -2.283 1.00 74.25 69 LEU A O 1
ATOM 542 N N . CYS A 1 70 ? -11.271 0.123 -3.353 1.00 71.38 70 CYS A N 1
ATOM 543 C CA . CYS A 1 70 ? -11.932 -1.149 -3.624 1.00 71.38 70 CYS A CA 1
ATOM 544 C C . CYS A 1 70 ? -12.340 -1.213 -5.096 1.00 71.38 70 CYS A C 1
ATOM 546 O O . CYS A 1 70 ? -12.828 -0.231 -5.656 1.00 71.38 70 CYS A O 1
ATOM 548 N N . HIS A 1 71 ? -12.158 -2.373 -5.729 1.00 69.88 71 HIS A N 1
ATOM 549 C CA . HIS A 1 71 ? -12.571 -2.570 -7.123 1.00 69.88 71 HIS A CA 1
ATOM 550 C C . HIS A 1 71 ? -14.097 -2.551 -7.274 1.00 69.88 71 HIS A C 1
ATOM 552 O O . HIS A 1 71 ? -14.602 -2.049 -8.280 1.00 69.88 71 HIS A O 1
ATOM 558 N N . ASP A 1 72 ? -14.813 -3.032 -6.257 1.00 72.62 72 ASP A N 1
ATOM 559 C CA . ASP A 1 72 ? -16.269 -3.036 -6.191 1.00 72.62 72 ASP A CA 1
ATOM 560 C C . ASP A 1 72 ? -16.745 -2.203 -4.992 1.00 72.62 72 ASP A C 1
ATOM 562 O O . ASP A 1 72 ? -16.336 -2.431 -3.854 1.00 72.62 72 ASP A O 1
ATOM 566 N N . ILE A 1 73 ? -17.603 -1.214 -5.251 1.00 72.62 73 ILE A N 1
ATOM 567 C CA . ILE A 1 73 ? -18.189 -0.367 -4.206 1.00 72.62 73 ILE A CA 1
ATOM 568 C C . ILE A 1 73 ? -19.239 -1.124 -3.383 1.00 72.62 73 ILE A C 1
ATOM 570 O O . ILE A 1 73 ? -19.487 -0.760 -2.237 1.00 72.62 73 ILE A O 1
ATOM 574 N N . ASN A 1 74 ? -19.817 -2.200 -3.927 1.00 70.62 74 ASN A N 1
ATOM 575 C CA . ASN A 1 74 ? -20.820 -3.008 -3.236 1.00 70.62 74 ASN A CA 1
ATOM 576 C C . ASN A 1 74 ? -20.220 -3.793 -2.057 1.00 70.62 74 ASN A C 1
ATOM 578 O O . ASN A 1 74 ? -20.934 -4.153 -1.126 1.00 70.62 74 ASN A O 1
ATOM 582 N N . GLU A 1 75 ? -18.902 -4.022 -2.023 1.00 65.81 75 GLU A N 1
ATOM 583 C CA . GLU A 1 75 ? -18.228 -4.580 -0.836 1.00 65.81 75 GLU A CA 1
ATOM 584 C C . GLU A 1 75 ? -18.328 -3.649 0.383 1.00 65.81 75 GLU A C 1
ATOM 586 O O . GLU A 1 75 ? -18.312 -4.106 1.525 1.00 65.81 75 GLU A O 1
ATOM 591 N N . LEU A 1 76 ? -18.470 -2.342 0.144 1.00 66.81 76 LEU A N 1
ATOM 592 C CA . LEU A 1 76 ? -18.671 -1.329 1.179 1.00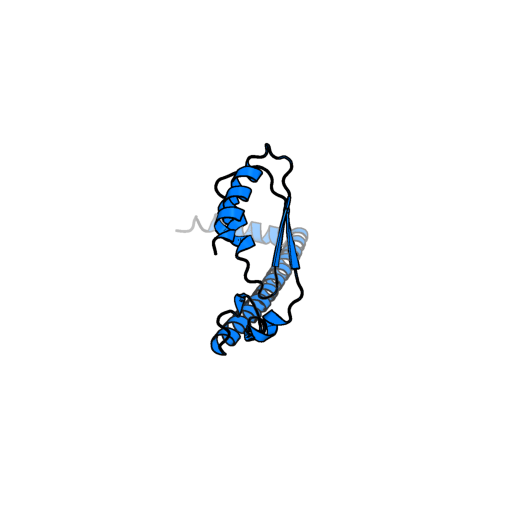 66.81 76 LEU A CA 1
ATOM 593 C C . LEU A 1 76 ? -20.155 -1.134 1.524 1.00 66.81 76 LEU A C 1
ATOM 595 O O . LEU A 1 76 ? -20.476 -0.338 2.405 1.00 66.81 76 LEU A O 1
ATOM 599 N N . GLU A 1 77 ? -21.065 -1.835 0.843 1.00 68.44 77 GLU A N 1
ATOM 600 C CA . GLU A 1 77 ? -22.489 -1.769 1.135 1.00 68.44 77 GLU A CA 1
ATOM 601 C C . GLU A 1 77 ? -22.776 -2.390 2.508 1.00 68.44 77 GLU A C 1
ATOM 603 O O . GLU A 1 77 ? -22.275 -3.463 2.860 1.00 68.44 77 GLU A O 1
ATOM 608 N N . HIS A 1 78 ? -23.620 -1.714 3.290 1.00 62.50 78 HIS A N 1
ATOM 609 C CA . HIS A 1 78 ? -23.932 -2.082 4.673 1.00 62.50 78 HIS A CA 1
ATOM 610 C C . HIS A 1 78 ? -24.411 -3.543 4.800 1.00 62.50 78 HIS A C 1
ATOM 612 O O . HIS A 1 78 ? -24.167 -4.202 5.810 1.00 62.50 78 HIS A O 1
ATOM 618 N N . THR A 1 79 ? -25.059 -4.085 3.768 1.00 59.81 79 THR A N 1
ATOM 619 C CA . THR A 1 79 ? -25.540 -5.473 3.728 1.00 59.81 79 THR A CA 1
ATOM 620 C C . THR A 1 79 ? -24.401 -6.498 3.738 1.00 59.81 79 THR A C 1
ATOM 622 O O . THR A 1 79 ? -24.503 -7.519 4.416 1.00 59.81 79 THR A O 1
ATOM 625 N N . ASN A 1 80 ? -23.293 -6.219 3.044 1.00 63.06 80 ASN A N 1
ATOM 626 C CA . ASN A 1 80 ? -22.099 -7.067 3.079 1.00 63.06 80 ASN A CA 1
ATOM 627 C C . ASN A 1 80 ? -21.335 -6.899 4.394 1.00 63.06 80 ASN A C 1
ATOM 629 O O . ASN A 1 80 ? -20.819 -7.870 4.946 1.00 63.06 80 ASN A O 1
ATOM 633 N N . GLN A 1 81 ? -21.327 -5.680 4.932 1.00 65.38 81 GLN A N 1
ATOM 634 C CA . GLN A 1 81 ? -20.635 -5.348 6.171 1.00 65.38 81 GLN A CA 1
ATOM 635 C C . GLN A 1 81 ? -21.229 -6.023 7.418 1.00 65.38 81 GLN A C 1
ATOM 637 O O . GLN A 1 81 ? -20.484 -6.420 8.310 1.00 65.38 81 GLN A O 1
ATOM 642 N N . VAL A 1 82 ? -22.548 -6.232 7.463 1.00 66.69 82 VAL A N 1
ATOM 643 C CA . VAL A 1 82 ? -23.227 -6.894 8.597 1.00 66.69 82 VAL A CA 1
ATOM 644 C C . VAL A 1 82 ? -22.870 -8.381 8.713 1.00 66.69 82 VAL A C 1
ATOM 646 O O . VAL A 1 82 ? -22.889 -8.930 9.813 1.00 66.69 82 VAL A O 1
ATOM 649 N N . ASN A 1 83 ? -22.497 -9.030 7.606 1.00 76.12 83 ASN A N 1
ATOM 650 C CA . ASN A 1 83 ? -22.083 -10.437 7.592 1.00 76.12 83 ASN A CA 1
ATOM 651 C C . ASN A 1 83 ? -20.593 -10.640 7.910 1.00 76.12 83 ASN A C 1
ATOM 653 O O . ASN A 1 83 ? -20.104 -11.773 7.889 1.00 76.12 83 ASN A O 1
ATOM 657 N N . LEU A 1 84 ? -19.854 -9.565 8.184 1.00 79.06 84 LEU A N 1
ATOM 658 C CA . LEU A 1 84 ? -18.436 -9.650 8.494 1.00 79.06 84 LEU A CA 1
ATOM 659 C C . LEU A 1 84 ? -18.201 -10.236 9.901 1.00 79.06 84 LEU A C 1
ATOM 661 O O . LEU A 1 84 ? -18.965 -9.964 10.832 1.00 79.06 84 LEU A O 1
ATOM 665 N N . PRO A 1 85 ? -17.139 -11.044 10.086 1.00 83.94 85 PRO A N 1
ATOM 666 C CA . PRO A 1 85 ? -16.811 -11.610 11.388 1.00 83.94 85 PRO A CA 1
ATOM 667 C C . PRO A 1 85 ? -16.440 -10.521 12.401 1.00 83.94 85 PRO A C 1
ATOM 669 O O . PRO A 1 85 ? -16.021 -9.422 12.052 1.00 83.94 85 PRO A O 1
ATOM 672 N N . ARG A 1 86 ? -16.538 -10.844 13.692 1.00 85.44 86 ARG A N 1
ATOM 673 C CA . ARG A 1 86 ? -15.973 -9.979 14.732 1.00 85.44 86 ARG A CA 1
ATOM 674 C C . ARG A 1 86 ? -14.455 -9.941 14.601 1.00 85.44 86 ARG A C 1
ATOM 676 O O . ARG A 1 86 ? -13.823 -10.993 14.531 1.00 85.44 86 ARG A O 1
ATOM 683 N N . VAL A 1 87 ? -13.885 -8.742 14.629 1.00 86.75 87 VAL A N 1
ATOM 684 C CA . VAL A 1 87 ? -12.437 -8.525 14.565 1.00 86.75 87 VAL A CA 1
ATOM 685 C C . VAL A 1 87 ? -11.972 -7.790 15.813 1.00 86.75 87 VAL A C 1
ATOM 687 O O . VAL A 1 87 ? -12.538 -6.766 16.190 1.00 86.75 87 VAL A O 1
ATOM 690 N N . THR A 1 88 ? -10.908 -8.302 16.428 1.00 89.19 88 THR A N 1
ATOM 691 C CA . THR A 1 88 ? -10.235 -7.650 17.554 1.00 89.19 88 THR A CA 1
ATOM 692 C C . THR A 1 88 ? -8.930 -7.022 17.068 1.00 89.19 88 THR A C 1
ATOM 694 O O . THR A 1 88 ? -8.049 -7.711 16.554 1.00 89.19 88 THR A O 1
ATOM 697 N N . VAL A 1 89 ? -8.794 -5.708 17.235 1.00 87.69 89 VAL A N 1
ATOM 698 C CA . VAL A 1 89 ? -7.594 -4.936 16.906 1.00 87.69 89 VAL A CA 1
ATOM 699 C C . VAL A 1 89 ? -6.740 -4.800 18.161 1.00 87.69 89 VAL A C 1
ATOM 701 O O . VAL A 1 89 ? -7.132 -4.151 19.131 1.00 87.69 89 VAL A O 1
ATOM 704 N N . VAL A 1 90 ? -5.554 -5.405 18.139 1.00 90.94 90 VAL A N 1
ATOM 705 C CA . VAL A 1 90 ? -4.574 -5.288 19.224 1.00 90.94 90 VAL A CA 1
ATOM 706 C C . VAL A 1 90 ? -3.647 -4.113 18.933 1.00 90.94 90 VAL A C 1
ATOM 708 O O . VAL A 1 90 ? -2.938 -4.106 17.928 1.00 90.94 90 VAL A O 1
ATOM 711 N N . MET A 1 91 ? -3.645 -3.121 19.819 1.00 89.44 91 MET A N 1
ATOM 712 C CA . MET A 1 91 ? -2.842 -1.908 19.698 1.00 89.44 91 MET A CA 1
ATOM 713 C C . MET A 1 91 ? -1.784 -1.871 20.804 1.00 89.44 91 MET A C 1
ATOM 715 O O . MET A 1 91 ? -2.101 -1.474 21.928 1.00 89.44 91 MET A O 1
ATOM 719 N N . PRO A 1 92 ? -0.534 -2.280 20.523 1.00 90.31 92 PRO A N 1
ATOM 720 C CA . PRO A 1 92 ? 0.573 -2.068 21.444 1.00 90.31 92 PRO A CA 1
ATOM 721 C C . PRO A 1 92 ? 0.969 -0.591 21.435 1.00 90.31 92 PRO A C 1
ATOM 723 O O . PRO A 1 92 ? 1.247 -0.013 20.382 1.00 90.31 92 PRO A O 1
ATOM 726 N N . LEU A 1 93 ? 0.980 0.025 22.611 1.00 86.38 93 LEU A N 1
ATOM 727 C CA . LEU A 1 93 ? 1.227 1.446 22.795 1.00 86.38 93 LEU A CA 1
ATOM 728 C C . LEU A 1 93 ? 2.428 1.643 23.710 1.00 86.38 93 LEU A C 1
ATOM 730 O O . LEU A 1 93 ? 2.543 0.982 24.740 1.00 86.38 93 LEU A O 1
ATOM 734 N N . LYS A 1 94 ? 3.310 2.566 23.326 1.00 80.38 94 LYS A N 1
ATOM 735 C CA . LYS A 1 94 ? 4.501 2.909 24.099 1.00 80.38 94 LYS A CA 1
ATOM 736 C C . LYS A 1 94 ? 4.780 4.400 24.021 1.00 80.38 94 LYS A C 1
ATOM 738 O O . LYS A 1 94 ? 4.967 4.937 22.926 1.00 80.38 94 LYS A O 1
ATOM 743 N N . GLY A 1 95 ? 4.853 5.048 25.180 1.00 75.38 95 GLY A N 1
ATOM 744 C CA . GLY A 1 95 ? 5.144 6.473 25.285 1.00 75.38 95 GLY A CA 1
ATOM 745 C C . GLY A 1 95 ? 4.076 7.377 24.658 1.00 75.38 95 GLY A C 1
ATOM 746 O O . GLY A 1 95 ? 3.053 6.941 24.127 1.00 75.38 95 GLY A O 1
ATOM 747 N N . PHE A 1 96 ? 4.312 8.687 24.714 1.00 74.88 96 PHE A N 1
ATOM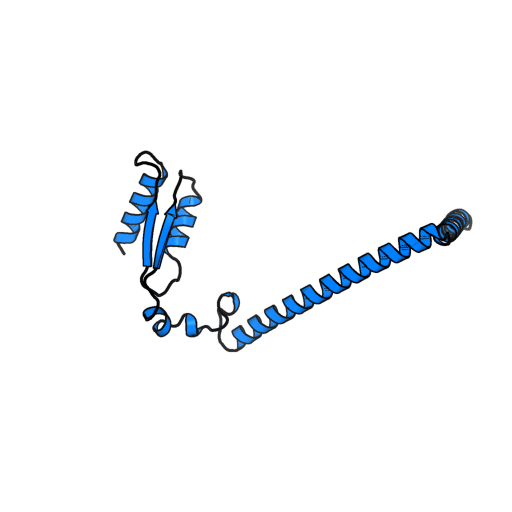 748 C CA . PHE A 1 96 ? 3.360 9.690 24.239 1.00 74.88 96 PHE A CA 1
ATOM 749 C C . PHE A 1 96 ? 4.072 10.810 23.473 1.00 74.88 96 PHE A C 1
ATOM 751 O O . PHE A 1 96 ? 4.987 11.442 23.994 1.00 74.88 96 PHE A O 1
ATOM 758 N N . GLY A 1 97 ? 3.636 11.053 22.237 1.00 74.75 97 GLY A N 1
ATOM 759 C CA . GLY A 1 97 ? 4.036 12.189 21.404 1.00 74.75 97 GLY A CA 1
ATOM 760 C C . GLY A 1 97 ? 2.808 12.776 20.708 1.00 74.75 97 GLY A C 1
ATOM 761 O O . GLY A 1 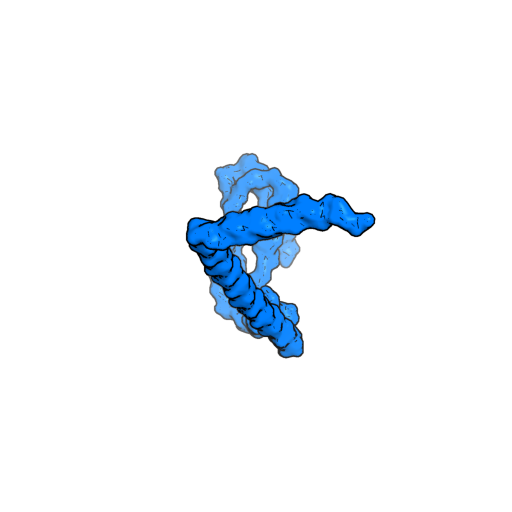97 ? 1.822 12.064 20.518 1.00 74.75 97 GLY A O 1
ATOM 762 N N . GLU A 1 98 ? 2.837 14.057 20.323 1.00 68.69 98 GLU A N 1
ATOM 763 C CA . GLU A 1 98 ? 1.645 14.759 19.803 1.00 68.69 98 GLU A CA 1
ATOM 764 C C . GLU A 1 98 ? 0.999 14.073 18.586 1.00 68.69 98 GLU A C 1
ATOM 766 O O . GLU A 1 98 ? -0.225 14.046 18.460 1.00 68.69 98 GLU A O 1
ATOM 771 N N . HIS A 1 99 ? 1.796 13.432 17.726 1.00 72.44 99 HIS A N 1
ATOM 772 C CA . HIS A 1 99 ? 1.289 12.702 16.559 1.00 72.44 99 HIS A CA 1
ATOM 773 C C . HIS A 1 99 ? 0.633 11.353 16.902 1.00 72.44 99 HIS A C 1
ATOM 775 O O . HIS A 1 99 ? -0.179 10.847 16.125 1.00 72.44 99 HIS A O 1
ATOM 781 N N . ASN A 1 100 ? 0.932 10.771 18.068 1.00 80.06 100 ASN A N 1
ATOM 782 C CA . ASN A 1 100 ? 0.441 9.443 18.438 1.00 80.06 100 ASN A CA 1
ATOM 783 C C . ASN A 1 100 ? -1.071 9.444 18.669 1.00 80.06 100 ASN A C 1
ATOM 785 O O . ASN A 1 100 ? -1.756 8.534 18.215 1.00 80.06 100 ASN A O 1
ATOM 789 N N . LEU A 1 101 ? -1.614 10.490 19.300 1.00 81.19 101 LEU A N 1
ATOM 790 C CA . LEU A 1 101 ? -3.047 10.570 19.586 1.00 81.19 101 LEU A CA 1
ATOM 791 C C . LEU A 1 101 ? -3.887 10.625 18.304 1.00 81.19 101 LEU A C 1
ATOM 793 O O . LEU A 1 101 ? -4.942 9.996 18.233 1.00 81.19 101 LEU A O 1
ATOM 797 N N . HIS A 1 102 ? -3.423 11.365 17.295 1.00 81.44 102 HIS A N 1
ATOM 798 C CA . HIS A 1 102 ? -4.097 11.431 16.000 1.00 81.44 102 HIS A CA 1
ATOM 799 C C . HIS A 1 102 ? -4.072 10.071 15.293 1.00 81.44 102 HIS A C 1
ATOM 801 O O . HIS A 1 102 ? -5.107 9.616 14.812 1.00 81.44 102 HIS A O 1
ATOM 807 N N . ASN A 1 103 ? -2.923 9.388 15.313 1.00 83.12 103 ASN A N 1
ATOM 808 C CA . ASN A 1 103 ? -2.777 8.052 14.736 1.00 83.12 103 ASN A CA 1
ATOM 809 C C . ASN A 1 103 ? -3.635 7.005 15.459 1.00 83.12 103 ASN A C 1
ATOM 811 O O . ASN A 1 103 ? -4.219 6.135 14.826 1.00 83.12 103 ASN A O 1
ATOM 815 N N . TRP A 1 104 ? -3.748 7.072 16.785 1.00 85.38 104 TRP A N 1
ATOM 816 C CA . TRP A 1 104 ? -4.615 6.156 17.527 1.00 85.38 104 TRP A CA 1
ATOM 817 C C . TRP A 1 104 ? -6.088 6.429 17.242 1.00 85.38 104 TRP A C 1
ATOM 819 O O . TRP A 1 104 ? -6.847 5.491 17.023 1.00 85.38 104 TRP A O 1
ATOM 829 N N . LYS A 1 105 ? -6.483 7.708 17.170 1.00 84.25 105 LYS A N 1
ATOM 830 C CA . LYS A 1 105 ? -7.839 8.099 16.766 1.00 84.25 105 LYS A CA 1
ATOM 831 C C . LYS A 1 105 ? -8.191 7.562 15.385 1.00 84.25 105 LYS A C 1
ATOM 833 O O . LYS A 1 105 ? -9.246 6.955 15.254 1.00 84.25 105 LYS A O 1
ATOM 838 N N . SER A 1 106 ? -7.314 7.734 14.396 1.00 81.00 106 SER A N 1
ATOM 839 C CA . SER A 1 106 ? -7.586 7.276 13.030 1.00 81.00 106 SER A CA 1
ATOM 840 C C . SER A 1 106 ? -7.747 5.755 12.934 1.00 81.00 106 SER A C 1
ATOM 842 O O . SER A 1 106 ? -8.590 5.290 12.171 1.00 81.00 106 SER A O 1
ATOM 844 N N . GLN A 1 107 ? -7.009 4.987 13.743 1.00 81.25 107 GLN A N 1
ATOM 845 C CA . GLN A 1 107 ? -7.144 3.527 13.814 1.00 81.25 107 GLN A CA 1
ATOM 846 C C . GLN A 1 107 ? -8.453 3.078 14.478 1.00 81.25 107 GLN A C 1
ATOM 848 O O . GLN A 1 107 ? -9.073 2.118 14.025 1.00 81.25 107 GLN A O 1
ATOM 853 N N . ILE A 1 108 ? -8.904 3.778 15.524 1.00 80.56 108 ILE A N 1
ATOM 854 C CA . ILE A 1 108 ? -10.174 3.464 16.203 1.00 80.56 108 ILE A CA 1
ATOM 855 C C . ILE A 1 108 ? -11.373 3.812 15.313 1.00 80.56 108 ILE A C 1
ATOM 857 O O . ILE A 1 108 ? -12.384 3.121 15.339 1.00 80.56 108 ILE A O 1
ATOM 861 N N . THR A 1 109 ? -11.247 4.845 14.478 1.00 75.44 109 THR A N 1
ATOM 862 C CA . THR A 1 109 ? -12.263 5.239 13.491 1.00 75.44 109 THR A CA 1
ATOM 863 C C . THR A 1 109 ? -12.123 4.505 12.153 1.00 75.44 109 THR A C 1
ATOM 865 O O . THR A 1 109 ? -12.593 5.005 11.131 1.00 75.44 109 THR A O 1
ATOM 868 N N . SER A 1 110 ? -11.428 3.364 12.120 1.00 69.44 110 SER A N 1
ATOM 869 C CA . SER A 1 110 ? -11.258 2.580 10.895 1.00 69.44 110 SER A CA 1
ATOM 870 C C . SER A 1 110 ? -12.611 2.120 10.337 1.00 69.44 110 SER A C 1
ATOM 872 O O . SER A 1 110 ? -13.503 1.718 11.080 1.00 69.44 110 SER A O 1
ATOM 874 N N . LEU A 1 111 ? -12.751 2.164 9.010 1.00 66.19 111 LEU A N 1
ATOM 875 C CA . LEU A 1 111 ? -13.983 1.878 8.263 1.00 66.19 111 LEU A CA 1
ATOM 876 C C . LEU A 1 111 ? -14.243 0.368 8.098 1.00 66.19 111 LEU A C 1
ATOM 878 O O . LEU A 1 111 ? -14.590 -0.094 7.011 1.00 66.19 111 LEU A O 1
ATOM 882 N N . TYR A 1 112 ? -14.051 -0.426 9.152 1.00 76.00 112 TYR A N 1
ATOM 883 C CA . TYR A 1 112 ? -14.526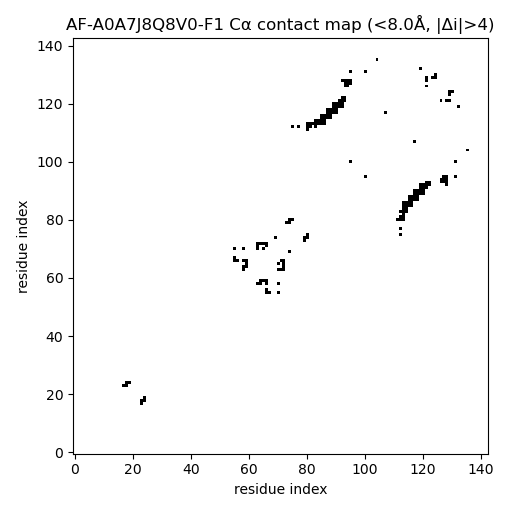 -1.808 9.142 1.00 76.00 112 TYR A CA 1
ATOM 884 C C . TYR A 1 112 ? -16.008 -1.828 9.498 1.00 76.00 112 TYR A C 1
ATOM 886 O O . TYR A 1 112 ? -16.404 -1.330 10.547 1.00 76.00 112 TYR A O 1
ATOM 894 N N . GLY A 1 113 ? -16.828 -2.406 8.624 1.00 71.75 113 GLY A N 1
ATOM 895 C CA . GLY A 1 113 ? -18.277 -2.413 8.816 1.00 71.75 113 GLY A CA 1
ATOM 896 C C . GLY A 1 113 ? -18.818 -3.533 9.713 1.00 71.75 113 GLY A C 1
ATOM 897 O O . GLY A 1 113 ? -19.999 -3.517 10.049 1.00 71.75 113 GLY A O 1
ATOM 898 N N . GLY A 1 114 ? -17.980 -4.499 10.099 1.00 77.75 114 GLY A N 1
ATOM 899 C CA . GLY A 1 114 ? -18.340 -5.559 11.044 1.00 77.75 114 GLY A CA 1
ATOM 900 C C . GLY A 1 114 ? -18.087 -5.170 12.509 1.00 77.75 114 GLY A C 1
ATOM 901 O O . GLY A 1 114 ? -17.543 -4.102 12.796 1.00 77.75 114 GLY A O 1
ATOM 902 N N . PRO A 1 115 ? -18.442 -6.037 13.474 1.00 81.88 115 PRO A N 1
ATOM 903 C CA . PRO A 1 115 ? -18.226 -5.751 14.888 1.00 81.88 115 PRO A CA 1
ATOM 904 C C . PRO A 1 115 ? -16.728 -5.689 15.226 1.00 81.88 115 PRO A C 1
ATOM 906 O O . PRO A 1 115 ? -16.003 -6.670 15.057 1.00 81.88 115 PRO A O 1
ATOM 909 N N . LEU A 1 116 ? -16.285 -4.545 15.755 1.00 84.75 116 LEU A N 1
ATOM 910 C CA . LEU A 1 116 ? -14.906 -4.308 16.188 1.00 84.75 116 LEU A CA 1
ATOM 911 C C . LEU A 1 116 ? -14.754 -4.366 17.707 1.00 84.75 116 LEU A C 1
ATOM 913 O O . LEU A 1 116 ? -15.599 -3.887 18.464 1.00 84.75 116 LEU A O 1
ATOM 917 N N . GLU A 1 117 ? -13.624 -4.900 18.146 1.00 86.88 117 GLU A N 1
ATOM 918 C CA . GLU A 1 117 ? -13.132 -4.815 19.516 1.00 86.88 117 GLU A CA 1
ATOM 919 C C . GLU A 1 117 ? -11.710 -4.247 19.498 1.00 86.88 117 GLU A C 1
ATOM 921 O O . GLU A 1 117 ? -10.902 -4.629 18.656 1.00 86.88 117 GLU A O 1
ATOM 926 N N . PHE A 1 118 ? -11.383 -3.346 20.422 1.00 88.38 118 PHE A N 1
ATOM 927 C CA . PHE A 1 118 ? -10.044 -2.763 20.524 1.00 88.38 118 PHE A CA 1
ATOM 928 C C . PHE A 1 118 ? -9.395 -3.158 21.848 1.00 88.38 118 PHE A C 1
ATOM 930 O O . PHE A 1 118 ? -9.941 -2.884 22.918 1.00 88.38 118 PHE A O 1
ATOM 937 N N . LEU A 1 119 ? -8.208 -3.764 21.770 1.00 90.38 119 LEU A N 1
ATOM 938 C CA . LEU A 1 119 ? -7.383 -4.119 22.920 1.00 90.38 119 LEU A CA 1
ATOM 939 C C . LEU A 1 119 ? -6.125 -3.249 22.939 1.00 90.38 119 LEU A C 1
ATOM 941 O O . LEU A 1 119 ? -5.200 -3.458 22.155 1.00 90.38 119 LEU A O 1
ATOM 945 N N . PHE A 1 120 ? -6.080 -2.287 23.857 1.00 90.00 120 PHE A N 1
ATOM 946 C CA . PHE A 1 120 ? -4.908 -1.440 24.067 1.00 90.00 120 PHE A CA 1
ATOM 947 C C . PHE A 1 120 ? -3.952 -2.099 25.060 1.00 90.00 120 PHE A C 1
ATOM 949 O O . PHE A 1 120 ? -4.327 -2.362 26.202 1.00 90.00 120 PHE A O 1
ATOM 956 N N . VAL A 1 121 ? -2.716 -2.345 24.630 1.00 91.06 121 VAL A N 1
ATOM 957 C CA . VAL A 1 121 ? -1.669 -2.964 25.450 1.00 91.06 121 VAL A CA 1
ATOM 958 C C . VAL A 1 121 ? -0.624 -1.905 25.773 1.00 91.06 121 VAL A C 1
ATOM 960 O O . VAL A 1 121 ? 0.015 -1.377 24.868 1.00 91.06 121 VAL A O 1
ATOM 963 N N . VAL A 1 122 ? -0.462 -1.593 27.056 1.00 90.12 122 VAL A N 1
ATOM 964 C CA . VAL A 1 122 ? 0.552 -0.662 27.579 1.00 90.12 122 VAL A CA 1
ATOM 965 C C . VAL A 1 122 ? 1.533 -1.412 28.478 1.00 90.12 122 VAL A C 1
ATOM 967 O O . VAL A 1 122 ? 1.173 -2.435 29.059 1.00 90.12 122 VAL A O 1
ATOM 970 N N . GLU A 1 123 ? 2.762 -0.911 28.609 1.00 87.25 123 GLU A N 1
ATOM 971 C CA . GLU A 1 123 ? 3.804 -1.576 29.412 1.00 87.25 123 GLU A CA 1
ATOM 972 C C . GLU A 1 123 ? 3.546 -1.481 30.926 1.00 87.25 123 GLU A C 1
ATOM 974 O O . GLU A 1 123 ? 3.850 -2.413 31.667 1.00 87.25 123 GLU A O 1
ATOM 979 N N . SER A 1 124 ? 2.986 -0.363 31.396 1.00 86.19 124 SER A N 1
ATOM 980 C CA . SER A 1 124 ? 2.700 -0.100 32.811 1.00 86.19 124 SER A CA 1
ATOM 981 C C . SER A 1 124 ? 1.630 0.987 32.951 1.00 86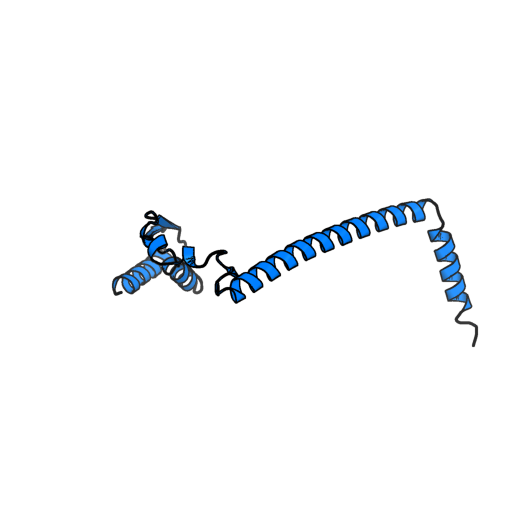.19 124 SER A C 1
ATOM 983 O O . SER A 1 124 ? 1.383 1.757 32.022 1.00 86.19 124 SER A O 1
ATOM 985 N N . THR A 1 125 ? 1.027 1.102 34.135 1.00 85.62 125 THR A N 1
ATOM 986 C CA . THR A 1 125 ? 0.162 2.236 34.502 1.00 85.62 125 THR A CA 1
ATOM 987 C C . THR A 1 125 ? 0.915 3.563 34.593 1.00 85.62 125 THR A C 1
ATOM 989 O O . THR A 1 125 ? 0.286 4.616 34.578 1.00 85.62 125 THR A O 1
ATOM 992 N N . GLU A 1 126 ? 2.244 3.519 34.698 1.00 85.19 126 GLU A N 1
ATOM 993 C CA . GLU A 1 126 ? 3.119 4.699 34.717 1.00 85.19 126 GLU A CA 1
ATOM 994 C C . GLU A 1 126 ? 3.486 5.196 33.307 1.00 85.19 126 GLU A C 1
ATOM 996 O O . GLU A 1 126 ? 4.074 6.267 33.165 1.00 85.19 126 GLU A O 1
ATOM 1001 N N . ASP A 1 127 ? 3.146 4.442 32.253 1.00 82.12 127 ASP A N 1
ATOM 1002 C CA . ASP A 1 127 ? 3.408 4.858 30.875 1.00 82.12 127 ASP A CA 1
ATOM 1003 C C . ASP A 1 127 ? 2.563 6.104 30.534 1.00 82.12 127 ASP A C 1
ATOM 1005 O O . ASP A 1 127 ? 1.335 6.080 30.690 1.00 82.12 127 ASP A O 1
ATOM 1009 N N . PRO A 1 128 ? 3.165 7.184 29.999 1.00 84.25 128 PRO A N 1
ATOM 1010 C CA . PRO A 1 128 ? 2.427 8.321 29.450 1.00 84.25 128 PRO A CA 1
ATOM 1011 C C . PRO A 1 128 ? 1.287 7.935 28.485 1.00 84.25 128 PRO A C 1
ATOM 1013 O O . PRO A 1 128 ? 0.259 8.618 28.436 1.00 84.25 128 PRO A O 1
ATOM 1016 N N . ALA A 1 129 ? 1.428 6.829 27.747 1.00 86.44 129 ALA A N 1
ATOM 1017 C CA . ALA A 1 129 ? 0.390 6.285 26.876 1.00 86.44 129 ALA A CA 1
ATOM 1018 C C . ALA A 1 129 ? -0.882 5.886 27.644 1.00 86.44 129 ALA A C 1
ATOM 1020 O O . ALA A 1 129 ? -1.987 6.123 27.152 1.00 86.44 129 ALA A O 1
ATOM 1021 N N . TYR A 1 130 ? -0.760 5.338 28.859 1.00 88.31 130 TYR A N 1
ATOM 1022 C CA . TYR A 1 130 ? -1.899 4.867 29.656 1.00 88.31 130 TYR A CA 1
ATOM 1023 C C . TYR A 1 130 ? -2.896 5.993 29.954 1.00 88.31 130 TYR A C 1
ATOM 1025 O O . TYR A 1 130 ? -4.110 5.826 29.790 1.00 88.31 130 TYR A O 1
ATOM 1033 N N . HIS A 1 131 ? -2.392 7.169 30.336 1.00 86.38 131 HIS A N 1
ATOM 1034 C CA . HIS A 1 131 ? -3.227 8.336 30.617 1.00 86.38 131 HIS A CA 1
ATOM 1035 C C . HIS A 1 131 ? -3.927 8.863 29.362 1.00 86.38 131 HIS A C 1
ATOM 1037 O O . HIS A 1 131 ? -5.125 9.162 29.395 1.00 86.38 131 HIS A O 1
ATOM 1043 N N . ALA A 1 132 ? -3.201 8.941 28.245 1.00 86.19 132 ALA A N 1
ATOM 1044 C CA . ALA A 1 132 ? -3.748 9.402 26.976 1.00 86.19 132 ALA A CA 1
ATOM 1045 C C . ALA A 1 132 ? -4.846 8.468 26.445 1.00 86.19 132 ALA A C 1
ATOM 1047 O O . ALA A 1 132 ? -5.897 8.932 26.005 1.00 86.19 132 ALA A O 1
ATOM 1048 N N . VAL A 1 133 ? -4.638 7.157 26.546 1.00 87.44 133 VAL A N 1
ATOM 1049 C CA . VAL A 1 133 ? -5.582 6.131 26.081 1.00 87.44 133 VAL A CA 1
ATOM 1050 C C . VAL A 1 133 ? -6.786 6.029 27.002 1.00 87.44 133 VAL A C 1
ATOM 1052 O O . VAL A 1 133 ? -7.909 5.938 26.523 1.00 87.44 133 VAL A O 1
ATOM 1055 N N . SER A 1 134 ? -6.596 6.131 28.320 1.00 86.88 134 SER A N 1
ATOM 1056 C CA . SER A 1 134 ? -7.717 6.202 29.265 1.00 86.88 134 SER A CA 1
ATOM 1057 C C . SER A 1 134 ? -8.636 7.385 28.965 1.00 86.88 134 SER A C 1
ATOM 1059 O O . SER A 1 134 ? -9.859 7.251 29.031 1.00 86.88 134 SER A O 1
ATOM 1061 N N . ARG A 1 135 ? -8.063 8.543 28.611 1.00 85.94 135 ARG A N 1
ATOM 1062 C CA . ARG A 1 135 ? -8.838 9.706 28.169 1.00 85.94 135 ARG A CA 1
ATOM 1063 C C . ARG A 1 135 ? -9.541 9.431 26.840 1.00 85.94 135 ARG A C 1
ATOM 1065 O O . ARG A 1 135 ? -10.736 9.674 26.739 1.00 85.94 135 ARG A O 1
ATOM 1072 N N . LEU A 1 136 ? -8.831 8.853 25.874 1.00 84.06 136 LEU A N 1
ATOM 1073 C CA . LEU A 1 136 ? -9.376 8.485 24.569 1.00 84.06 136 LEU A CA 1
ATOM 1074 C C . LEU A 1 136 ? -10.584 7.541 24.691 1.00 84.06 136 LEU A C 1
ATOM 1076 O O . LEU A 1 136 ? -11.629 7.805 24.111 1.00 84.06 136 LEU A O 1
ATOM 1080 N N . ILE A 1 137 ? -10.480 6.484 25.500 1.00 85.50 137 ILE A N 1
ATOM 1081 C CA . ILE A 1 137 ? -11.574 5.532 25.747 1.00 85.50 137 ILE A CA 1
ATOM 1082 C C . ILE A 1 137 ? -12.783 6.232 26.378 1.00 85.50 137 ILE A C 1
ATOM 1084 O O . ILE A 1 137 ? -13.920 5.918 26.031 1.00 85.50 137 ILE A O 1
ATOM 1088 N N . ARG A 1 138 ? -12.564 7.174 27.305 1.00 84.75 138 ARG A N 1
ATOM 1089 C CA . ARG A 1 138 ? -13.656 7.954 27.909 1.00 84.75 138 ARG A CA 1
ATOM 1090 C C . ARG A 1 138 ? -14.359 8.829 26.878 1.00 84.75 138 ARG A C 1
ATOM 1092 O O . ARG A 1 138 ? -15.581 8.832 26.863 1.00 84.75 138 ARG A O 1
ATOM 1099 N N . ASP A 1 139 ? -13.604 9.507 26.017 1.00 81.12 139 ASP A N 1
ATOM 1100 C CA . ASP A 1 139 ? -14.162 10.362 24.965 1.00 81.12 139 ASP A CA 1
ATOM 1101 C C . ASP A 1 139 ? -15.016 9.549 23.970 1.00 81.12 139 ASP A C 1
ATOM 1103 O O . ASP A 1 139 ? -16.064 10.016 23.534 1.00 81.12 139 ASP A O 1
ATOM 1107 N N . PHE A 1 140 ? -14.604 8.315 23.651 1.00 74.38 140 PHE A N 1
ATOM 1108 C CA . PHE A 1 140 ? -15.332 7.431 22.730 1.00 74.38 140 PHE A CA 1
ATOM 1109 C C . PHE A 1 140 ? -16.516 6.687 23.361 1.00 74.38 140 PHE A C 1
ATOM 1111 O O . PHE A 1 140 ? -17.460 6.384 22.648 1.00 74.38 140 PHE A O 1
ATOM 1118 N N . LYS A 1 141 ? -16.518 6.413 24.674 1.00 66.19 141 LYS A N 1
ATOM 1119 C CA . LYS A 1 141 ? -17.671 5.788 25.362 1.00 66.19 141 LYS A CA 1
ATOM 1120 C C . LYS A 1 141 ? -18.898 6.702 25.491 1.00 66.19 141 LYS A C 1
ATOM 1122 O O . LYS A 1 141 ? -19.943 6.234 25.933 1.00 66.19 141 LYS A O 1
ATOM 1127 N N . VAL A 1 142 ? -18.750 7.998 25.212 1.00 48.62 142 VAL A N 1
ATOM 1128 C CA . VAL A 1 142 ? -19.828 8.999 25.317 1.00 48.62 142 VAL A CA 1
ATOM 1129 C C . VAL A 1 142 ? -20.637 9.118 24.012 1.00 48.62 142 VAL A C 1
ATOM 1131 O O . VAL A 1 142 ? -21.700 9.735 24.023 1.00 48.62 142 VAL A O 1
ATOM 1134 N N . TYR A 1 143 ? -20.176 8.497 22.923 1.00 40.88 143 TYR A N 1
ATOM 1135 C CA . TYR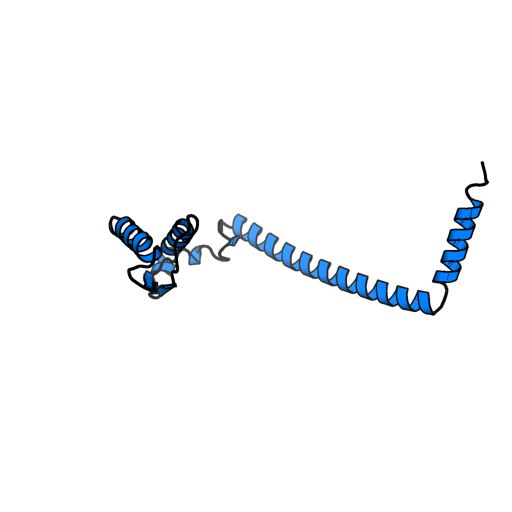 A 1 143 ? -20.907 8.339 21.660 1.00 40.88 143 TYR A CA 1
ATOM 1136 C C . TYR A 1 143 ? -21.474 6.925 21.530 1.00 40.88 143 TYR A C 1
ATOM 1138 O O . TYR A 1 143 ? -22.553 6.802 20.911 1.00 40.88 143 TYR A O 1
#

Foldseek 3Di:
DPPVVVVVVVVVVVVVVVCPPPVNVVVVVVVVVVVVVVVVVVVVVVVVVVVLVVLLVVCVVVPPVVSVPDSDCCCLPLVVLAPDDEDEAEAEDAADDPVVLVVVVCVVVDSRSYHYHYHYHYPDCPGPVVVSVVVVVVVVVVD